Protein AF-A0AAW4J1D9-F1 (afdb_monomer_lite)

Radius of gyration: 25.52 Å; chains: 1; bounding box: 36×94×45 Å

Secondary structure (DSSP, 8-state):
------------------------PPPPPP-HHHHHHHHHHHHHH-TTEEEEEEEEEEETTEEEEEEEEEESS--S-------TTPEEEEEEEEETTTEEEEEEEEEEEE-TTT-SEEEEEEEEEETT--EEEEEEEEEE--S---HHHHHHHTT-

Foldseek 3Di:
DDDDDDDDDPPPPPPPPPPPPPPPPQPDFFPLLVVLVQQVVCVVDPPQWDDWDWDWDDDDPWIKIKIKTKGLADDDRPDDDPDGRWIKIWIFIDTDPRQTQKIKIKTWHAPLVVRFKIWIWIWMAGSRRDTPDTDIDMDGDPPDDDPVNVVSSVVD

Sequence (156 aa):
MKKILTLCISMMIVSSFSTAAELTPPKSKLDVKEAVNYLIYASQQNPNLVYLNYDKFMDGNTPKVTAYYIFKKPDFVKVNQKYPDAYDYYVMSVKNNSEATRFQYEQVQLNCSKQDSAIVHHEEYDANGELKYEHTGEYKRDRQWSKIDYEFCNTI

Structure (mmCIF, N/CA/C/O backbone):
data_AF-A0AAW4J1D9-F1
#
_entry.id   AF-A0AAW4J1D9-F1
#
loop_
_atom_site.group_PDB
_atom_site.id
_atom_site.type_symbol
_atom_site.label_atom_id
_atom_site.label_alt_id
_atom_site.label_comp_id
_atom_site.label_asym_id
_atom_site.label_entity_id
_atom_site.label_seq_id
_atom_site.pdbx_PDB_ins_code
_atom_site.Cartn_x
_atom_site.Cartn_y
_atom_site.Cartn_z
_atom_site.occupancy
_atom_site.B_iso_or_equiv
_atom_site.auth_seq_id
_atom_site.auth_comp_id
_atom_site.auth_asym_id
_atom_site.auth_atom_id
_atom_site.pdbx_PDB_model_num
ATOM 1 N N . MET A 1 1 ? -21.903 81.586 -24.888 1.00 40.97 1 MET A N 1
ATOM 2 C CA . MET A 1 1 ? -21.340 80.503 -25.729 1.00 40.97 1 MET A CA 1
ATOM 3 C C . MET A 1 1 ? -20.887 79.363 -24.830 1.00 40.97 1 MET A C 1
ATOM 5 O O . MET A 1 1 ? -20.383 79.618 -23.748 1.00 40.97 1 MET A O 1
ATOM 9 N N . LYS A 1 2 ? -21.153 78.130 -25.272 1.00 38.00 2 LYS A N 1
ATOM 10 C CA . LYS A 1 2 ? -20.881 76.845 -24.608 1.00 38.00 2 LYS A CA 1
ATOM 11 C C . LYS A 1 2 ? -19.385 76.632 -24.319 1.00 38.00 2 LYS A C 1
ATOM 13 O O . LYS A 1 2 ? -18.575 76.973 -25.176 1.00 38.00 2 LYS A O 1
ATOM 18 N N . LYS A 1 3 ? -19.065 75.937 -23.220 1.00 38.84 3 LYS A N 1
ATOM 19 C CA . LYS A 1 3 ? -18.389 74.618 -23.203 1.00 38.84 3 LYS A CA 1
ATOM 20 C C . LYS A 1 3 ? -18.320 74.106 -21.757 1.00 38.84 3 LYS A C 1
ATOM 22 O O . LYS A 1 3 ? -17.616 74.659 -20.924 1.00 38.84 3 LYS A O 1
ATOM 27 N N . ILE A 1 4 ? -19.120 73.079 -21.482 1.00 51.34 4 ILE A N 1
ATOM 28 C CA . ILE A 1 4 ? -19.139 72.333 -20.222 1.00 51.34 4 ILE A CA 1
ATOM 29 C C . ILE A 1 4 ? -17.925 71.404 -20.236 1.00 51.34 4 ILE A C 1
ATOM 31 O O . ILE A 1 4 ? -17.727 70.665 -21.200 1.00 51.34 4 ILE A O 1
ATOM 35 N N . LEU A 1 5 ? -17.104 71.500 -19.192 1.00 41.97 5 LEU A N 1
ATOM 36 C CA . LEU A 1 5 ? -15.953 70.641 -18.954 1.00 41.97 5 LEU A CA 1
ATOM 37 C C . LEU A 1 5 ? -16.467 69.270 -18.491 1.00 41.97 5 LEU A C 1
ATOM 39 O O . LEU A 1 5 ? -17.236 69.179 -17.536 1.00 41.97 5 LEU A O 1
ATOM 43 N N . THR A 1 6 ? -16.083 68.224 -19.216 1.00 47.53 6 THR A N 1
ATOM 44 C CA . THR A 1 6 ? -16.457 66.827 -18.988 1.00 47.53 6 THR A CA 1
ATOM 45 C C . THR A 1 6 ? -16.063 66.383 -17.577 1.00 47.53 6 THR A C 1
ATOM 47 O O . THR A 1 6 ? -14.880 66.299 -17.258 1.00 47.53 6 THR A O 1
ATOM 50 N N . LEU A 1 7 ? -17.060 66.114 -16.731 1.00 42.56 7 LEU A N 1
ATOM 51 C CA . LEU A 1 7 ? -16.877 65.572 -15.387 1.00 42.56 7 LEU A CA 1
ATOM 52 C C . LEU A 1 7 ? -16.552 64.074 -15.493 1.00 42.56 7 LEU A C 1
ATOM 54 O O . LEU A 1 7 ? -17.278 63.324 -16.146 1.00 42.56 7 LEU A O 1
ATOM 58 N N . CYS A 1 8 ? -15.448 63.661 -14.869 1.00 42.88 8 CYS A N 1
ATOM 59 C CA . CYS A 1 8 ? -14.970 62.285 -14.808 1.00 42.88 8 CYS A CA 1
ATOM 60 C C . CYS A 1 8 ? -16.067 61.336 -14.309 1.00 42.88 8 CYS A C 1
ATOM 62 O O . CYS A 1 8 ? -16.485 61.416 -13.154 1.00 42.88 8 CYS A O 1
ATOM 64 N N . ILE A 1 9 ? -16.498 60.413 -15.169 1.00 49.81 9 ILE A N 1
ATOM 65 C CA . ILE A 1 9 ? -17.288 59.257 -14.755 1.00 49.81 9 ILE A CA 1
ATOM 66 C C . ILE A 1 9 ? -16.360 58.400 -13.898 1.00 49.81 9 ILE A C 1
ATOM 68 O O . ILE A 1 9 ? -15.401 57.809 -14.396 1.00 49.81 9 ILE A O 1
ATOM 72 N N . SER A 1 10 ? -16.627 58.380 -12.597 1.00 42.06 10 SER A N 1
ATOM 73 C CA . SER A 1 10 ? -16.105 57.383 -11.679 1.00 42.06 10 SER A CA 1
ATOM 74 C C . SER A 1 10 ? -16.467 56.007 -12.227 1.00 42.06 10 SER A C 1
ATOM 76 O O . SER A 1 10 ? -17.622 55.583 -12.219 1.00 42.06 10 SER A O 1
ATOM 78 N N . MET A 1 11 ? -15.459 55.319 -12.752 1.00 41.56 11 MET A N 1
ATOM 79 C CA . MET A 1 11 ? -15.539 53.908 -13.078 1.00 41.56 11 MET A CA 1
ATOM 80 C C . MET A 1 11 ? -15.758 53.187 -11.746 1.00 41.56 11 MET A C 1
ATOM 82 O O . MET A 1 11 ? -14.829 53.019 -10.958 1.00 41.56 11 MET A O 1
ATOM 86 N N . MET A 1 12 ? -17.011 52.838 -11.448 1.00 44.75 12 MET A N 1
ATOM 87 C CA . MET A 1 12 ? -17.298 51.839 -10.429 1.00 44.75 12 MET A CA 1
ATOM 88 C C . MET A 1 12 ? -16.630 50.556 -10.909 1.00 44.75 12 MET A C 1
ATOM 90 O O . MET A 1 12 ? -17.158 49.854 -11.771 1.00 44.75 12 MET A O 1
ATOM 94 N N . ILE A 1 13 ? -15.448 50.265 -10.373 1.00 52.31 13 ILE A N 1
ATOM 95 C CA . ILE A 1 13 ? -14.937 48.904 -10.349 1.00 52.31 13 ILE A CA 1
ATOM 96 C C . ILE A 1 13 ? -15.886 48.180 -9.401 1.00 52.31 13 ILE A C 1
ATOM 98 O O . ILE A 1 13 ? -15.691 48.162 -8.188 1.00 52.31 13 ILE A O 1
ATOM 102 N N . VAL A 1 14 ? -16.984 47.662 -9.953 1.00 46.50 14 VAL A N 1
ATOM 103 C CA . VAL A 1 14 ? -17.738 46.608 -9.294 1.00 46.50 14 VAL A CA 1
ATOM 104 C C . VAL A 1 14 ? -16.733 45.481 -9.175 1.00 46.50 14 VAL A C 1
ATOM 106 O O . VAL A 1 14 ? -16.349 44.866 -10.167 1.00 46.50 14 VAL A O 1
ATOM 109 N N . SER A 1 15 ? -16.225 45.309 -7.960 1.00 44.38 15 SER A N 1
ATOM 110 C CA . SER A 1 15 ? -15.417 44.180 -7.555 1.00 44.38 15 SER A CA 1
ATOM 111 C C . SER A 1 15 ? -16.246 42.928 -7.807 1.00 44.38 15 SER A C 1
ATOM 113 O O . SER A 1 15 ? -17.009 42.480 -6.950 1.00 44.38 15 SER A O 1
ATOM 115 N N . SER A 1 16 ? -16.142 42.375 -9.010 1.00 45.47 16 SER A N 1
ATOM 116 C CA . SER A 1 16 ? -16.436 40.976 -9.228 1.00 45.47 16 SER A CA 1
ATOM 117 C C . SER A 1 16 ? -15.467 40.239 -8.319 1.00 45.47 16 SER A C 1
ATOM 119 O O . SER A 1 16 ? -14.272 40.158 -8.609 1.00 45.47 16 SER A O 1
ATOM 121 N N . PHE A 1 17 ? -15.977 39.793 -7.171 1.00 48.34 17 PHE A N 1
ATOM 122 C CA . PHE A 1 17 ? -15.376 38.730 -6.390 1.00 48.34 17 PHE A CA 1
ATOM 123 C C . PHE A 1 17 ? -15.314 37.526 -7.322 1.00 48.34 17 PHE A C 1
ATOM 125 O O . PHE A 1 17 ? -16.223 36.703 -7.377 1.00 48.34 17 PHE A O 1
ATOM 132 N N . SER A 1 18 ? -14.255 37.462 -8.122 1.00 44.19 18 SER A N 1
ATOM 133 C CA . SER A 1 18 ? -13.771 36.201 -8.629 1.00 44.19 18 SER A CA 1
ATOM 134 C C . SER A 1 18 ? -13.485 35.405 -7.370 1.00 44.19 18 SER A C 1
ATOM 136 O O . SER A 1 18 ? -12.553 35.729 -6.633 1.00 44.19 18 SER A O 1
ATOM 138 N N . THR A 1 19 ? -14.329 34.422 -7.072 1.00 45.94 19 THR A N 1
ATOM 139 C CA . THR A 1 19 ? -13.916 33.296 -6.248 1.00 45.94 19 THR A CA 1
ATOM 140 C C . THR A 1 19 ? -12.639 32.804 -6.906 1.00 45.94 19 THR A C 1
ATOM 142 O O . THR A 1 19 ? -12.692 32.182 -7.970 1.00 45.94 19 THR A O 1
ATOM 145 N N . ALA A 1 20 ? -11.486 33.200 -6.362 1.00 47.75 20 ALA A N 1
ATOM 146 C CA . ALA A 1 20 ? -10.246 32.527 -6.660 1.00 47.75 20 ALA A CA 1
ATOM 147 C C . ALA A 1 20 ? -10.585 31.063 -6.419 1.00 47.75 20 ALA A C 1
ATOM 149 O O . ALA A 1 20 ? -10.997 30.716 -5.312 1.00 47.75 20 ALA A O 1
ATOM 150 N N . ALA A 1 21 ? -10.561 30.253 -7.479 1.00 50.41 21 ALA A N 1
ATOM 151 C CA . ALA A 1 21 ? -10.587 28.819 -7.301 1.00 50.41 21 ALA A CA 1
ATOM 152 C C . ALA A 1 21 ? -9.501 28.562 -6.262 1.00 50.41 21 ALA A C 1
ATOM 154 O O . ALA A 1 21 ? -8.352 28.944 -6.502 1.00 50.41 21 ALA A O 1
ATOM 155 N N . GLU A 1 22 ? -9.883 28.081 -5.076 1.00 44.59 22 GLU A N 1
ATOM 156 C CA . GLU A 1 22 ? -8.913 27.639 -4.092 1.00 44.59 22 GLU A CA 1
ATOM 157 C C . GLU A 1 22 ? -8.049 26.643 -4.849 1.00 44.59 22 GLU A C 1
ATOM 159 O O . GLU A 1 22 ? -8.502 25.562 -5.225 1.00 44.59 22 GLU A O 1
ATOM 164 N N . LEU A 1 23 ? -6.840 27.076 -5.206 1.00 44.75 23 LEU A N 1
ATOM 165 C CA . LEU A 1 23 ? -5.835 26.210 -5.776 1.00 44.75 23 LEU A CA 1
ATOM 166 C C . LEU A 1 23 ? -5.509 25.274 -4.629 1.00 44.75 23 LEU A C 1
ATOM 168 O O . LEU A 1 23 ? -4.666 25.588 -3.789 1.00 44.75 23 LEU A O 1
ATOM 172 N N . THR A 1 24 ? -6.251 24.167 -4.550 1.00 51.28 24 THR A N 1
ATOM 173 C CA . THR A 1 24 ? -5.913 23.053 -3.679 1.00 51.28 24 THR A CA 1
ATOM 174 C C . THR A 1 24 ? -4.427 22.817 -3.889 1.00 51.28 24 THR A C 1
ATOM 176 O O . THR A 1 24 ? -4.020 22.656 -5.049 1.00 51.28 24 THR A O 1
ATOM 179 N N . PRO A 1 25 ? -3.610 22.887 -2.821 1.00 52.22 25 PRO A N 1
ATOM 180 C CA . PRO A 1 25 ? -2.179 22.723 -2.959 1.00 52.22 25 PRO A CA 1
ATOM 181 C C . PRO A 1 25 ? -1.915 21.445 -3.756 1.00 52.22 25 PRO A C 1
ATOM 183 O O . PRO A 1 25 ? -2.638 20.459 -3.562 1.00 52.22 25 PRO A O 1
ATOM 186 N N . PRO A 1 26 ? -0.944 21.453 -4.687 1.00 57.69 26 PRO A N 1
ATOM 187 C CA . PRO A 1 26 ? -0.631 20.258 -5.448 1.00 57.69 26 PRO A CA 1
ATOM 188 C C . PRO A 1 26 ? -0.369 19.130 -4.454 1.00 57.69 26 PRO A C 1
ATOM 190 O O . PRO A 1 26 ? 0.467 19.271 -3.557 1.00 57.69 26 PRO A O 1
ATOM 193 N N . LYS A 1 27 ? -1.138 18.041 -4.570 1.00 64.62 27 LYS A N 1
ATOM 194 C CA . LYS A 1 27 ? -0.959 16.873 -3.708 1.00 64.62 27 LYS A CA 1
ATOM 195 C C . LYS A 1 27 ? 0.492 16.419 -3.821 1.00 64.62 27 LYS A C 1
ATOM 197 O O . LYS A 1 27 ? 1.043 16.370 -4.923 1.00 64.62 27 LYS A O 1
ATOM 202 N N . SER A 1 28 ? 1.119 16.138 -2.681 1.00 64.62 28 SER A N 1
ATOM 203 C CA . SER A 1 28 ? 2.517 15.722 -2.638 1.00 64.62 28 SER A CA 1
ATOM 204 C C . SER A 1 28 ? 2.710 14.465 -3.478 1.00 64.62 28 SER A C 1
ATOM 206 O O . SER A 1 28 ? 2.006 13.472 -3.301 1.00 64.62 28 SER A O 1
ATOM 208 N N . LYS A 1 29 ? 3.671 14.525 -4.398 1.00 79.12 29 LYS A N 1
ATOM 209 C CA . LYS A 1 29 ? 4.097 13.385 -5.204 1.00 79.12 29 LYS A CA 1
ATOM 210 C C . LYS A 1 29 ? 4.743 12.345 -4.286 1.00 79.12 29 LYS A C 1
ATOM 212 O O . LYS A 1 29 ? 5.617 12.702 -3.496 1.00 79.12 29 LYS A O 1
ATOM 217 N N . LEU A 1 30 ? 4.309 11.091 -4.379 1.00 83.62 30 LEU A N 1
ATOM 218 C CA . LEU A 1 30 ? 4.893 9.998 -3.603 1.00 83.62 30 LEU A CA 1
ATOM 219 C C . LEU A 1 30 ? 6.248 9.614 -4.211 1.00 83.62 30 LEU A C 1
ATOM 221 O O . LEU A 1 30 ? 6.335 9.388 -5.414 1.00 83.62 30 LEU A O 1
ATOM 225 N N . ASP A 1 31 ? 7.304 9.486 -3.410 1.00 84.94 31 ASP A N 1
ATOM 226 C CA . ASP A 1 31 ? 8.522 8.827 -3.894 1.00 84.94 31 ASP A CA 1
ATOM 227 C C . ASP A 1 31 ? 8.296 7.308 -3.886 1.00 84.94 31 ASP A C 1
ATOM 229 O O . ASP A 1 31 ? 8.486 6.619 -2.883 1.00 84.94 31 ASP A O 1
ATOM 233 N N . VAL A 1 32 ? 7.835 6.785 -5.023 1.00 81.94 32 VAL A N 1
ATOM 234 C CA . VAL A 1 32 ? 7.511 5.361 -5.192 1.00 81.94 32 VAL A CA 1
ATOM 235 C C . VAL A 1 32 ? 8.740 4.483 -4.967 1.00 81.94 32 VAL A C 1
ATOM 237 O O . VAL A 1 32 ? 8.622 3.386 -4.424 1.00 81.94 32 VAL A O 1
ATOM 240 N N . LYS A 1 33 ? 9.933 4.953 -5.342 1.00 81.31 33 LYS A N 1
ATOM 241 C CA . LYS A 1 33 ? 11.168 4.190 -5.157 1.00 81.31 33 LYS A CA 1
ATOM 242 C C . LYS A 1 33 ? 11.537 4.109 -3.679 1.00 81.31 33 LYS A C 1
ATOM 244 O O . LYS A 1 33 ? 11.909 3.034 -3.206 1.00 81.31 33 LYS A O 1
ATOM 249 N N . GLU A 1 34 ? 11.431 5.220 -2.956 1.00 83.25 34 GLU A N 1
ATOM 250 C CA . GLU A 1 34 ? 11.620 5.249 -1.504 1.00 83.25 34 GLU A CA 1
ATOM 251 C C . GLU A 1 34 ? 10.609 4.330 -0.805 1.00 83.25 34 GLU A C 1
ATOM 253 O O . GLU A 1 34 ? 11.014 3.479 -0.012 1.00 83.25 34 GLU A O 1
ATOM 258 N N . ALA A 1 35 ? 9.325 4.415 -1.169 1.00 81.50 35 ALA A N 1
ATOM 259 C CA . ALA A 1 35 ? 8.265 3.580 -0.603 1.00 81.50 35 ALA A CA 1
ATOM 260 C C . ALA A 1 35 ? 8.512 2.078 -0.831 1.00 81.50 35 ALA A C 1
ATOM 262 O O . ALA A 1 35 ? 8.384 1.273 0.092 1.00 81.50 35 ALA A O 1
ATOM 263 N N . VAL A 1 36 ? 8.926 1.687 -2.040 1.00 80.88 36 VAL A N 1
ATOM 264 C CA . VAL A 1 36 ? 9.248 0.289 -2.375 1.00 80.88 36 VAL A CA 1
ATOM 265 C C . VAL A 1 36 ? 10.442 -0.213 -1.573 1.00 80.88 36 VAL A C 1
ATOM 267 O O . VAL A 1 36 ? 10.373 -1.289 -0.980 1.00 80.88 36 VAL A O 1
ATOM 270 N N . ASN A 1 37 ? 11.527 0.563 -1.513 1.00 81.06 37 ASN A N 1
ATOM 271 C CA . ASN A 1 37 ? 12.711 0.189 -0.739 1.00 81.06 37 ASN A CA 1
ATOM 272 C C . ASN A 1 37 ? 12.382 0.038 0.748 1.00 81.06 37 ASN A C 1
ATOM 274 O O . ASN A 1 37 ? 12.831 -0.920 1.381 1.00 81.06 37 ASN A O 1
ATOM 278 N N . TYR A 1 38 ? 11.579 0.958 1.285 1.00 79.88 38 TYR A N 1
ATOM 279 C CA . TYR A 1 38 ? 11.111 0.891 2.659 1.00 79.88 38 TYR A CA 1
ATOM 280 C C . TYR A 1 38 ? 10.327 -0.394 2.918 1.00 79.88 38 TYR A C 1
ATOM 282 O O . TYR A 1 38 ? 10.672 -1.126 3.837 1.00 79.88 38 TYR A O 1
ATOM 290 N N . LEU A 1 39 ? 9.330 -0.715 2.091 1.00 83.06 39 LEU A N 1
ATOM 291 C CA . LEU A 1 39 ? 8.501 -1.908 2.280 1.00 83.06 39 LEU A CA 1
ATOM 292 C C . LEU A 1 39 ? 9.310 -3.207 2.161 1.00 83.06 39 LEU A C 1
ATOM 294 O O . LEU A 1 39 ? 9.122 -4.120 2.965 1.00 83.06 39 LEU A O 1
ATOM 298 N N . ILE A 1 40 ? 10.261 -3.281 1.223 1.00 79.75 40 ILE A N 1
ATOM 299 C CA . ILE A 1 40 ? 11.188 -4.419 1.115 1.00 79.75 40 ILE A CA 1
ATOM 300 C C . ILE A 1 40 ? 11.991 -4.577 2.411 1.00 79.75 40 ILE A C 1
ATOM 302 O O . ILE A 1 40 ? 12.099 -5.688 2.933 1.00 79.75 40 ILE A O 1
ATOM 306 N N . TYR A 1 41 ? 12.522 -3.485 2.959 1.00 81.69 41 TYR A N 1
ATOM 307 C CA . TYR A 1 41 ? 13.288 -3.514 4.204 1.00 81.69 41 TYR A CA 1
ATOM 308 C C . TYR A 1 41 ? 12.414 -3.848 5.425 1.00 81.69 41 TYR A C 1
ATOM 310 O O . TYR A 1 41 ? 12.741 -4.750 6.198 1.00 81.69 41 TYR A O 1
ATOM 318 N N . ALA A 1 42 ? 11.264 -3.185 5.565 1.00 77.31 42 ALA A N 1
ATOM 319 C CA . ALA A 1 42 ? 10.298 -3.406 6.636 1.00 77.31 42 ALA A CA 1
ATOM 320 C C . ALA A 1 42 ? 9.811 -4.860 6.659 1.00 77.31 42 ALA A C 1
ATOM 322 O O . ALA A 1 42 ? 9.665 -5.440 7.732 1.00 77.31 42 ALA A O 1
ATOM 323 N N . SER A 1 43 ? 9.672 -5.497 5.493 1.00 79.56 43 SER A N 1
ATOM 324 C CA . SER A 1 43 ? 9.274 -6.905 5.401 1.00 79.56 43 SER A CA 1
ATOM 325 C C . SER A 1 43 ? 10.226 -7.888 6.092 1.00 79.56 43 SER A C 1
ATOM 327 O O . SER A 1 43 ? 9.830 -9.003 6.420 1.00 79.56 43 SER A O 1
ATOM 329 N N . GLN A 1 44 ? 11.477 -7.483 6.321 1.00 80.19 44 GLN A N 1
ATOM 330 C CA . GLN A 1 44 ? 12.501 -8.319 6.944 1.00 80.19 44 GLN A CA 1
ATOM 331 C C . GLN A 1 44 ? 12.625 -8.090 8.453 1.00 80.19 44 GLN A C 1
ATOM 333 O O . GLN A 1 44 ? 13.126 -8.968 9.153 1.00 80.19 44 GLN A O 1
ATOM 338 N N . GLN A 1 45 ? 12.240 -6.910 8.951 1.00 80.44 45 GLN A N 1
ATOM 339 C CA . GLN A 1 45 ? 12.606 -6.468 10.305 1.00 80.44 45 GLN A CA 1
ATOM 340 C C . GLN A 1 45 ? 11.455 -5.857 11.111 1.00 80.44 45 GLN A C 1
ATOM 342 O O . GLN A 1 45 ? 11.616 -5.651 12.313 1.00 80.44 45 GLN A O 1
ATOM 347 N N . ASN A 1 46 ? 10.305 -5.556 10.499 1.00 79.50 46 ASN A N 1
ATOM 348 C CA . ASN A 1 46 ? 9.234 -4.845 11.186 1.00 79.50 46 ASN A CA 1
ATOM 349 C C . ASN A 1 46 ? 8.295 -5.808 11.941 1.00 79.50 46 ASN A C 1
ATOM 351 O O . ASN A 1 46 ? 7.598 -6.598 11.300 1.00 79.50 46 ASN A O 1
ATOM 355 N N . PRO A 1 47 ? 8.195 -5.718 13.282 1.00 76.94 47 PRO A N 1
ATOM 356 C CA . PRO A 1 47 ? 7.298 -6.565 14.072 1.00 76.94 47 PRO A CA 1
ATOM 357 C C . PRO A 1 47 ? 5.804 -6.289 13.826 1.00 76.94 47 PRO A C 1
ATOM 359 O O . PRO A 1 47 ? 4.962 -7.082 14.245 1.00 76.94 47 PRO A O 1
ATOM 362 N N . ASN A 1 48 ? 5.459 -5.180 13.163 1.00 78.12 48 ASN A N 1
ATOM 363 C CA . ASN A 1 48 ? 4.085 -4.842 12.801 1.00 78.12 48 ASN A CA 1
ATOM 364 C C . ASN A 1 48 ? 3.644 -5.465 11.470 1.00 78.12 48 ASN A C 1
ATOM 366 O O . ASN A 1 48 ? 2.449 -5.404 11.177 1.00 78.12 48 ASN A O 1
ATOM 370 N N . LEU A 1 49 ? 4.557 -6.048 10.678 1.00 80.62 49 LEU A N 1
ATOM 371 C CA . LEU A 1 49 ? 4.204 -6.772 9.455 1.00 80.62 49 LEU A CA 1
ATOM 372 C C . LEU A 1 49 ? 3.443 -8.041 9.821 1.00 80.62 49 LEU A C 1
ATOM 374 O O . LEU A 1 49 ? 3.951 -8.902 10.539 1.00 80.62 49 LEU A O 1
ATOM 378 N N . VAL A 1 50 ? 2.224 -8.166 9.314 1.00 77.62 50 VAL A N 1
ATOM 379 C CA . VAL A 1 50 ? 1.316 -9.253 9.713 1.00 77.62 50 VAL A CA 1
ATOM 380 C C . VAL A 1 50 ? 0.882 -10.115 8.556 1.00 77.62 50 VAL A C 1
ATOM 382 O O . VAL A 1 50 ? 0.464 -11.250 8.756 1.00 77.62 50 VAL A O 1
ATOM 385 N N . TYR A 1 51 ? 1.057 -9.608 7.344 1.00 80.44 51 TYR A N 1
ATOM 386 C CA . TYR A 1 51 ? 0.888 -10.388 6.141 1.00 80.44 51 TYR A CA 1
ATOM 387 C C . TYR A 1 51 ? 1.856 -9.909 5.069 1.00 80.44 51 TYR A C 1
ATOM 389 O O . TYR A 1 51 ? 2.035 -8.707 4.860 1.00 80.44 51 TYR A O 1
ATOM 397 N N . LEU A 1 52 ? 2.460 -10.883 4.393 1.00 83.88 52 LEU A N 1
ATOM 398 C CA . LEU A 1 52 ? 3.357 -10.690 3.270 1.00 83.88 52 LEU A CA 1
ATOM 399 C C . LEU A 1 52 ? 3.085 -11.771 2.228 1.00 83.88 52 LEU A C 1
ATOM 401 O O . LEU A 1 52 ? 3.185 -12.959 2.537 1.00 83.88 52 LEU A O 1
ATOM 405 N N . ASN A 1 53 ? 2.794 -11.365 0.996 1.00 85.81 53 ASN A N 1
ATOM 406 C CA . ASN A 1 53 ? 2.674 -12.284 -0.133 1.00 85.81 53 ASN A CA 1
ATOM 407 C C . ASN A 1 53 ? 3.311 -11.710 -1.402 1.00 85.81 53 ASN A C 1
ATOM 409 O O . ASN A 1 53 ? 3.309 -10.497 -1.610 1.00 85.81 53 ASN A O 1
ATOM 413 N N . TYR A 1 54 ? 3.819 -12.597 -2.259 1.00 86.19 54 TYR A N 1
ATOM 414 C CA . TYR A 1 54 ? 4.407 -12.254 -3.552 1.00 86.19 54 TYR A CA 1
ATOM 415 C C . TYR A 1 54 ? 3.796 -13.112 -4.658 1.00 86.19 54 TYR A C 1
ATOM 417 O O . TYR A 1 54 ? 4.117 -14.296 -4.776 1.00 86.19 54 TYR A O 1
ATOM 425 N N . ASP A 1 55 ? 3.009 -12.488 -5.528 1.00 88.81 55 ASP A N 1
ATOM 426 C CA . ASP A 1 55 ? 2.453 -13.133 -6.712 1.00 88.81 55 ASP A CA 1
ATOM 427 C C . ASP A 1 55 ? 3.345 -12.850 -7.918 1.00 88.81 55 ASP A C 1
ATOM 429 O O . ASP A 1 55 ? 3.494 -11.712 -8.366 1.00 88.81 55 ASP A O 1
ATOM 433 N N . LYS A 1 56 ? 3.974 -13.902 -8.445 1.00 88.75 56 LYS A N 1
ATOM 434 C CA . LYS A 1 56 ? 4.876 -13.820 -9.601 1.00 88.75 56 LYS A CA 1
ATOM 435 C C . LYS A 1 56 ? 4.132 -14.222 -10.866 1.00 88.75 56 LYS A C 1
ATOM 437 O O . LYS A 1 56 ? 3.495 -15.272 -10.898 1.00 88.75 56 LYS A O 1
ATOM 442 N N . PHE A 1 57 ? 4.257 -13.426 -11.920 1.00 86.00 57 PHE A N 1
ATOM 443 C CA . PHE A 1 57 ? 3.623 -13.694 -13.209 1.00 86.00 57 PHE A CA 1
ATOM 444 C C . PHE A 1 57 ? 4.450 -13.132 -14.369 1.00 86.00 57 PHE A C 1
ATOM 446 O O . PHE A 1 57 ? 5.424 -12.407 -14.170 1.00 86.00 57 PHE A O 1
ATOM 453 N N . MET A 1 58 ? 4.069 -13.486 -15.594 1.00 86.12 58 MET A N 1
ATOM 454 C CA . MET A 1 58 ? 4.700 -12.993 -16.818 1.00 86.12 58 MET A CA 1
ATOM 455 C C . MET A 1 58 ? 3.745 -12.042 -17.541 1.00 86.12 58 MET A C 1
ATOM 457 O O . MET A 1 58 ? 2.581 -12.378 -17.745 1.00 86.12 58 MET A O 1
ATOM 461 N N . ASP A 1 59 ? 4.242 -10.879 -17.956 1.00 79.56 59 ASP A N 1
ATOM 462 C CA . ASP A 1 59 ? 3.569 -9.997 -18.914 1.00 79.56 59 ASP A CA 1
ATOM 463 C C . ASP A 1 59 ? 4.347 -10.026 -20.233 1.00 79.56 59 ASP A C 1
ATOM 465 O O . ASP A 1 59 ? 5.435 -9.447 -20.364 1.00 79.56 59 ASP A O 1
ATOM 469 N N . GLY A 1 60 ? 3.844 -10.824 -21.176 1.00 85.81 60 GLY A N 1
ATOM 470 C CA . GLY A 1 60 ? 4.627 -11.285 -22.317 1.00 85.81 60 GLY A CA 1
ATOM 471 C C . GLY A 1 60 ? 5.887 -12.018 -21.842 1.00 85.81 60 GLY A C 1
ATOM 472 O O . GLY A 1 60 ? 5.806 -12.985 -21.091 1.00 85.81 60 GLY A O 1
ATOM 473 N N . ASN A 1 61 ? 7.060 -11.522 -22.243 1.00 85.12 61 ASN A N 1
ATOM 474 C CA . ASN A 1 61 ? 8.362 -12.069 -21.833 1.00 85.12 61 ASN A CA 1
ATOM 475 C C . ASN A 1 61 ? 8.976 -11.349 -20.621 1.00 85.12 61 ASN A C 1
ATOM 477 O O . ASN A 1 61 ? 10.124 -11.610 -20.265 1.00 85.12 61 ASN A O 1
ATOM 481 N N . THR A 1 62 ? 8.246 -10.421 -20.001 1.00 79.69 62 THR A N 1
ATOM 482 C CA . THR A 1 62 ? 8.747 -9.646 -18.864 1.00 79.69 62 THR A CA 1
ATOM 483 C C . THR A 1 62 ? 8.264 -10.272 -17.556 1.00 79.69 62 THR A C 1
ATOM 485 O O . THR A 1 62 ? 7.049 -10.342 -17.350 1.00 79.69 62 THR A O 1
ATOM 488 N N . PRO A 1 63 ? 9.161 -10.682 -16.643 1.00 82.12 63 PRO A N 1
ATOM 489 C CA . PRO A 1 63 ? 8.757 -11.121 -15.316 1.00 82.12 63 PRO A CA 1
ATOM 490 C C . PRO A 1 63 ? 8.231 -9.938 -14.500 1.00 82.12 63 PRO A C 1
ATOM 492 O O . PRO A 1 63 ? 8.838 -8.862 -14.454 1.00 82.12 63 PRO A O 1
ATOM 495 N N . LYS A 1 64 ? 7.100 -10.154 -13.836 1.00 84.75 64 LYS A N 1
ATOM 496 C CA . LYS A 1 64 ? 6.462 -9.199 -12.936 1.00 84.75 64 LYS A CA 1
ATOM 497 C C . LYS A 1 64 ? 6.164 -9.842 -11.592 1.00 84.75 64 LYS A C 1
ATOM 499 O O . LYS A 1 64 ? 5.980 -11.057 -11.481 1.00 84.75 64 LYS A O 1
ATOM 504 N N . VAL A 1 65 ? 6.127 -9.001 -10.569 1.00 86.25 65 VAL A N 1
ATOM 505 C CA . VAL A 1 65 ? 5.761 -9.394 -9.212 1.00 86.25 65 VAL A CA 1
ATOM 506 C C . VAL A 1 65 ? 4.750 -8.395 -8.680 1.00 86.25 65 VAL A C 1
ATOM 508 O O . VAL A 1 65 ? 5.000 -7.193 -8.738 1.00 86.25 65 VAL A O 1
ATOM 511 N N . THR A 1 66 ? 3.644 -8.882 -8.132 1.00 86.88 66 THR A N 1
ATOM 512 C CA . THR A 1 66 ? 2.801 -8.088 -7.240 1.00 86.88 66 THR A CA 1
ATOM 513 C C . THR A 1 66 ? 3.120 -8.489 -5.812 1.00 86.88 66 THR A C 1
ATOM 515 O O . THR A 1 66 ? 3.051 -9.667 -5.464 1.00 86.88 66 THR A O 1
ATOM 518 N N . ALA A 1 67 ? 3.519 -7.523 -4.996 1.00 86.69 67 ALA A N 1
ATOM 519 C CA . ALA A 1 67 ? 3.826 -7.742 -3.595 1.00 86.69 67 ALA A CA 1
ATOM 520 C C . ALA A 1 67 ? 2.778 -7.053 -2.718 1.00 86.69 67 ALA A C 1
ATOM 522 O O . ALA A 1 67 ? 2.387 -5.913 -2.978 1.00 86.69 67 ALA A O 1
ATOM 523 N N . TYR A 1 68 ? 2.338 -7.777 -1.696 1.00 85.44 68 TYR A N 1
ATOM 524 C CA . TYR A 1 68 ? 1.262 -7.402 -0.791 1.00 85.44 68 TYR A CA 1
ATOM 525 C C . TYR A 1 68 ? 1.816 -7.330 0.625 1.00 85.44 68 TYR A C 1
ATOM 527 O O . TYR A 1 68 ? 2.384 -8.316 1.100 1.00 85.44 68 TYR A O 1
ATOM 535 N N . TYR A 1 69 ? 1.626 -6.199 1.298 1.00 85.00 69 TYR A N 1
ATOM 536 C CA . TYR A 1 69 ? 2.113 -5.968 2.655 1.00 85.00 69 TYR A CA 1
ATOM 537 C C . TYR A 1 69 ? 0.991 -5.431 3.528 1.00 85.00 69 TYR A C 1
ATOM 539 O O . TYR A 1 69 ? 0.244 -4.554 3.101 1.00 85.00 69 TYR A O 1
ATOM 547 N N . ILE A 1 70 ? 0.897 -5.931 4.758 1.00 83.12 70 ILE A N 1
ATOM 548 C CA . ILE A 1 70 ? -0.090 -5.462 5.735 1.00 83.12 70 ILE A CA 1
ATOM 549 C C . ILE A 1 70 ? 0.614 -5.200 7.048 1.00 83.12 70 ILE A C 1
ATOM 551 O O . ILE A 1 70 ? 1.269 -6.100 7.582 1.00 83.12 70 ILE A O 1
ATOM 555 N N . PHE A 1 71 ? 0.453 -3.988 7.569 1.00 79.00 71 PHE A N 1
ATOM 556 C CA . PHE A 1 71 ? 1.040 -3.566 8.833 1.00 79.00 71 PHE A CA 1
ATOM 557 C C . PHE A 1 71 ? -0.049 -3.179 9.831 1.00 79.00 71 PHE A C 1
ATOM 559 O O . PHE A 1 71 ? -0.981 -2.447 9.509 1.00 79.00 71 PHE A O 1
ATOM 566 N N . LYS A 1 72 ? 0.085 -3.666 11.069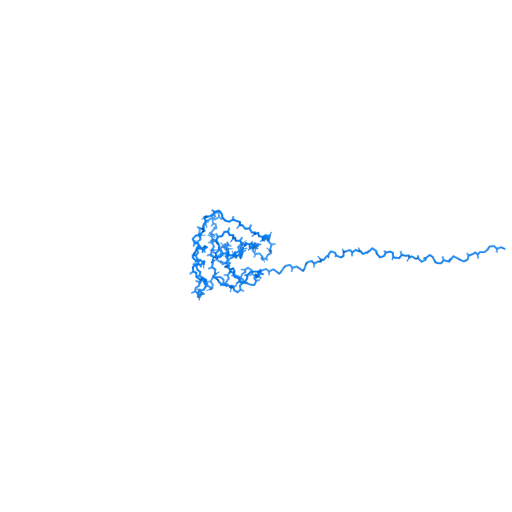 1.00 72.31 72 LYS A N 1
ATOM 567 C CA . LYS A 1 72 ? -0.853 -3.398 12.177 1.00 72.31 72 LYS A CA 1
ATOM 568 C C . LYS A 1 72 ? -0.827 -1.967 12.705 1.00 72.31 72 LYS A C 1
ATOM 570 O O . LYS A 1 72 ? -1.718 -1.572 13.447 1.00 72.31 72 LYS A O 1
ATOM 575 N N . LYS A 1 73 ? 0.251 -1.244 12.443 1.00 67.62 73 LYS A N 1
ATOM 576 C CA . LYS A 1 73 ? 0.481 0.098 12.963 1.00 67.62 73 LYS A CA 1
ATOM 577 C C . LYS A 1 73 ? 1.006 0.969 11.841 1.00 67.62 73 LYS A C 1
ATOM 579 O O . LYS A 1 73 ? 1.632 0.412 10.936 1.00 67.62 73 LYS A O 1
ATOM 584 N N . PRO A 1 74 ? 0.790 2.291 11.946 1.00 56.25 74 PRO A N 1
ATOM 585 C CA . PRO A 1 74 ? 1.286 3.247 10.979 1.00 56.25 74 PRO A CA 1
ATOM 586 C C . PRO A 1 74 ? 2.765 2.995 10.711 1.00 56.25 74 PRO A C 1
ATOM 588 O O . PRO A 1 74 ? 3.595 3.116 11.616 1.00 56.25 74 PRO A O 1
ATOM 591 N N . ASP A 1 75 ? 3.062 2.628 9.471 1.00 59.41 75 ASP A N 1
ATOM 592 C CA . ASP A 1 75 ? 4.424 2.429 8.999 1.00 59.41 75 ASP A CA 1
ATOM 593 C C . ASP A 1 75 ? 4.790 3.524 7.996 1.00 59.41 75 ASP A C 1
ATOM 595 O O . ASP A 1 75 ? 3.950 4.083 7.297 1.00 59.41 75 ASP A O 1
ATOM 599 N N . PHE A 1 76 ? 6.070 3.873 8.001 1.00 55.09 76 PHE A N 1
ATOM 600 C CA . PHE A 1 76 ? 6.649 5.195 7.742 1.00 55.09 76 PHE A CA 1
ATOM 601 C C . PHE A 1 76 ? 6.468 5.784 6.333 1.00 55.09 76 PHE A C 1
ATOM 603 O O . PHE A 1 76 ? 7.000 6.865 6.060 1.00 55.09 76 PHE A O 1
ATOM 610 N N . VAL A 1 77 ? 5.775 5.106 5.414 1.00 61.44 77 VAL A N 1
ATOM 611 C CA . VAL A 1 77 ? 5.532 5.687 4.093 1.00 61.44 77 VAL A CA 1
ATOM 612 C C . VAL A 1 77 ? 4.707 6.951 4.328 1.00 61.44 77 VAL A C 1
ATOM 614 O O . VAL A 1 77 ? 3.637 6.886 4.924 1.00 61.44 77 VAL A O 1
ATOM 617 N N . LYS A 1 78 ? 5.237 8.116 3.927 1.00 58.31 78 LYS A N 1
ATOM 618 C CA . LYS A 1 78 ? 4.604 9.441 4.085 1.00 58.31 78 LYS A CA 1
ATOM 619 C C . LYS A 1 78 ? 3.385 9.588 3.171 1.00 58.31 78 LYS A C 1
ATOM 621 O O . LYS A 1 78 ? 3.312 10.497 2.347 1.00 58.31 78 LYS A O 1
ATOM 626 N N . VAL A 1 79 ? 2.462 8.654 3.280 1.00 60.94 79 VAL A N 1
ATOM 627 C CA . VAL A 1 79 ? 1.137 8.726 2.703 1.00 60.94 79 VAL A CA 1
ATOM 628 C C . VAL A 1 79 ? 0.243 9.418 3.729 1.00 60.94 79 VAL A C 1
ATOM 630 O O . VAL A 1 79 ? 0.518 9.372 4.932 1.00 60.94 79 VAL A O 1
ATOM 633 N N . ASN A 1 80 ? -0.771 10.151 3.277 1.00 62.19 80 ASN A N 1
ATOM 634 C CA . ASN A 1 80 ? -1.597 10.946 4.181 1.00 62.19 80 ASN A CA 1
ATOM 635 C C . ASN A 1 80 ? -2.409 10.028 5.102 1.00 62.19 80 ASN A C 1
ATOM 637 O O . ASN A 1 80 ? -3.455 9.513 4.719 1.00 62.19 80 ASN A O 1
ATOM 641 N N . GLN A 1 81 ? -1.946 9.859 6.340 1.00 65.12 81 GLN A N 1
ATOM 642 C CA . GLN A 1 81 ? -2.679 9.098 7.342 1.00 65.12 81 GLN A CA 1
ATOM 643 C C . GLN A 1 81 ? -3.916 9.877 7.792 1.00 65.12 81 GLN A C 1
ATOM 645 O O . GLN A 1 81 ? -3.816 10.912 8.452 1.00 65.12 81 GLN A O 1
ATOM 650 N N . LYS A 1 82 ? -5.094 9.362 7.439 1.00 68.31 82 LYS A N 1
ATOM 651 C CA . LYS A 1 82 ? -6.397 9.884 7.861 1.00 68.31 82 LYS A CA 1
ATOM 652 C C . LYS A 1 82 ? -6.905 9.224 9.143 1.00 68.31 82 LYS A C 1
ATOM 654 O O . LYS A 1 82 ? -7.613 9.885 9.900 1.00 68.31 82 LYS A O 1
ATOM 659 N N . TYR A 1 83 ? -6.546 7.962 9.406 1.00 71.38 83 TYR A N 1
ATOM 660 C CA . TYR A 1 83 ? -7.093 7.181 10.526 1.00 71.38 83 TYR A CA 1
ATOM 661 C C . TYR A 1 83 ? -5.991 6.564 11.411 1.00 71.38 83 TYR A C 1
ATOM 663 O O . TYR A 1 83 ? -5.221 5.744 10.916 1.00 71.38 83 TYR A O 1
ATOM 671 N N . PRO A 1 84 ? -5.907 6.917 12.711 1.00 65.81 84 PRO A N 1
ATOM 672 C CA . PRO A 1 84 ? -4.839 6.447 13.604 1.00 65.81 84 PRO A CA 1
ATOM 673 C C . PRO A 1 84 ? -4.999 4.991 14.079 1.00 65.81 84 PRO A C 1
ATOM 675 O O . PRO A 1 84 ? -3.999 4.350 14.384 1.00 65.81 84 PRO A O 1
ATOM 678 N N . ASP A 1 85 ? -6.229 4.466 14.105 1.00 71.00 85 ASP A N 1
ATOM 679 C CA . ASP A 1 85 ? -6.552 3.094 14.544 1.00 71.00 85 ASP A CA 1
ATOM 680 C C . ASP A 1 85 ? -6.819 2.145 13.356 1.00 71.00 85 ASP A C 1
ATOM 682 O O . ASP A 1 85 ? -7.587 1.186 13.458 1.00 71.00 85 ASP A O 1
ATOM 686 N N . ALA A 1 86 ? -6.246 2.453 12.191 1.00 75.31 86 ALA A N 1
ATOM 687 C CA . ALA A 1 86 ? -6.351 1.642 10.982 1.00 75.31 86 ALA A CA 1
ATOM 688 C C . ALA A 1 86 ? -5.128 0.734 10.807 1.00 75.31 86 ALA A C 1
ATOM 690 O O . ALA A 1 86 ? -4.032 1.065 11.263 1.00 75.31 86 ALA A O 1
ATOM 691 N N . TYR A 1 87 ? -5.303 -0.384 10.100 1.00 76.62 87 TYR A N 1
ATOM 692 C CA . TYR A 1 87 ? -4.159 -1.059 9.489 1.00 76.62 87 TYR A CA 1
ATOM 693 C C . TYR A 1 87 ? -3.872 -0.466 8.117 1.00 76.62 87 TYR A C 1
ATOM 695 O O . TYR A 1 87 ? -4.786 -0.050 7.398 1.00 76.62 87 TYR A O 1
ATOM 703 N N . ASP A 1 88 ? -2.594 -0.480 7.757 1.00 82.12 88 ASP A N 1
ATOM 704 C CA . ASP A 1 88 ? -2.139 -0.073 6.440 1.00 82.12 88 ASP A CA 1
ATOM 705 C C . ASP A 1 88 ? -1.968 -1.316 5.553 1.00 82.12 88 ASP A C 1
ATOM 707 O O . ASP A 1 88 ? -1.277 -2.276 5.915 1.00 82.12 88 ASP A O 1
ATOM 711 N N . TYR A 1 89 ? -2.591 -1.287 4.380 1.00 83.00 89 TYR A N 1
ATOM 712 C CA . TYR A 1 89 ? -2.488 -2.293 3.331 1.00 83.00 89 TYR A CA 1
ATOM 713 C C . TYR A 1 89 ? -1.798 -1.682 2.112 1.00 83.00 89 TYR A C 1
ATOM 715 O O . TYR A 1 89 ? -2.240 -0.675 1.562 1.00 83.00 89 TYR A O 1
ATOM 723 N N . TYR A 1 90 ? -0.697 -2.292 1.685 1.00 86.06 90 TYR A N 1
ATOM 724 C CA . TYR A 1 90 ? 0.102 -1.827 0.558 1.00 86.06 90 TYR A CA 1
ATOM 725 C C . TYR A 1 90 ? 0.151 -2.893 -0.530 1.00 86.06 90 TYR A C 1
ATOM 727 O O . TYR A 1 90 ? 0.479 -4.055 -0.267 1.00 86.06 90 TYR A O 1
ATOM 735 N N . VAL A 1 91 ? -0.088 -2.474 -1.771 1.00 85.81 91 VAL A N 1
ATOM 736 C CA . VAL A 1 91 ? 0.110 -3.307 -2.961 1.00 85.81 91 VAL A CA 1
ATOM 737 C C . VAL A 1 91 ? 1.074 -2.602 -3.893 1.00 85.81 91 VAL A C 1
ATOM 739 O O . VAL A 1 91 ? 0.844 -1.471 -4.315 1.00 85.81 91 VAL A O 1
ATOM 742 N N . MET A 1 92 ? 2.150 -3.283 -4.266 1.00 87.19 92 MET A N 1
ATOM 743 C CA . MET A 1 92 ? 3.078 -2.786 -5.277 1.00 87.19 92 MET A CA 1
ATOM 744 C C . MET A 1 92 ? 3.149 -3.761 -6.444 1.00 87.19 92 MET A C 1
ATOM 746 O O . MET A 1 92 ? 3.254 -4.971 -6.258 1.00 87.19 92 MET A O 1
ATOM 750 N N . SER A 1 93 ? 3.122 -3.231 -7.661 1.00 82.06 93 SER A N 1
ATOM 751 C CA . SER A 1 93 ? 3.452 -3.993 -8.867 1.00 82.06 93 SER A CA 1
ATOM 752 C C . SER A 1 93 ? 4.856 -3.614 -9.306 1.00 82.06 93 SER A C 1
ATOM 754 O O . SER A 1 93 ? 5.108 -2.444 -9.577 1.00 82.06 93 SER A O 1
ATOM 756 N N . VAL A 1 94 ? 5.759 -4.586 -9.389 1.00 79.44 94 VAL A N 1
ATOM 757 C CA . VAL A 1 94 ? 7.165 -4.395 -9.750 1.00 79.44 94 VAL A CA 1
ATOM 758 C C . VAL A 1 94 ? 7.463 -5.086 -11.075 1.00 79.44 94 VAL A C 1
ATOM 760 O O . VAL A 1 94 ? 7.160 -6.265 -11.277 1.00 79.44 94 VAL A O 1
ATOM 763 N N . LYS A 1 95 ? 8.108 -4.342 -11.970 1.00 76.69 95 LYS A N 1
ATOM 764 C CA . LYS A 1 95 ? 8.742 -4.820 -13.196 1.00 76.69 95 LYS A CA 1
ATOM 765 C C . LYS A 1 95 ? 10.259 -4.792 -12.986 1.00 76.69 95 LYS A C 1
ATOM 767 O O . LYS A 1 95 ? 10.760 -3.897 -12.324 1.00 76.69 95 LYS A O 1
ATOM 772 N N . ASN A 1 96 ? 10.983 -5.774 -13.528 1.00 61.22 96 ASN A N 1
ATOM 773 C CA . ASN A 1 96 ? 12.450 -5.767 -13.678 1.00 61.22 96 ASN A CA 1
ATOM 774 C C . ASN A 1 96 ? 13.260 -5.141 -12.515 1.00 61.22 96 ASN A C 1
ATOM 776 O O . ASN A 1 96 ? 13.612 -3.968 -12.566 1.00 61.22 96 ASN A O 1
ATOM 780 N N . ASN A 1 97 ? 13.661 -5.942 -11.521 1.00 58.88 97 ASN A N 1
ATOM 781 C CA . ASN A 1 97 ? 14.604 -5.525 -10.468 1.00 58.88 97 ASN A CA 1
ATOM 782 C C . ASN A 1 97 ? 14.214 -4.220 -9.735 1.00 58.88 97 ASN A C 1
ATOM 784 O O . ASN A 1 97 ? 15.016 -3.291 -9.649 1.00 58.88 97 ASN A O 1
ATOM 788 N N . SER A 1 98 ? 13.006 -4.182 -9.162 1.00 63.59 98 SER A N 1
ATOM 789 C CA . S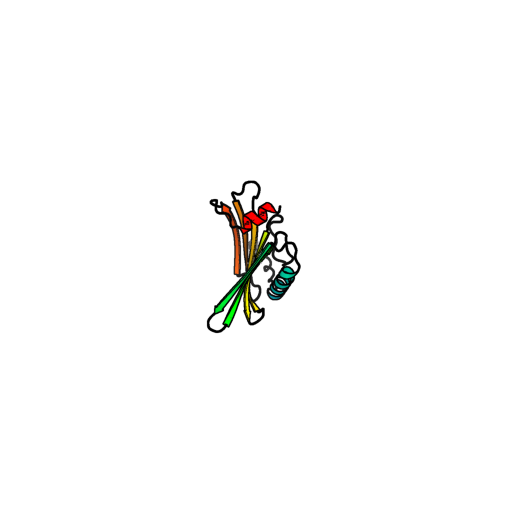ER A 1 98 ? 12.533 -3.112 -8.258 1.00 63.59 98 SER A CA 1
ATOM 790 C C . SER A 1 98 ? 12.018 -1.827 -8.920 1.00 63.59 98 SER A C 1
ATOM 792 O O . SER A 1 98 ? 11.791 -0.840 -8.222 1.00 63.59 98 SER A O 1
ATOM 794 N N . GLU A 1 99 ? 11.759 -1.822 -10.230 1.00 75.88 99 GLU A N 1
ATOM 795 C CA . GLU A 1 99 ? 11.010 -0.733 -10.866 1.00 75.88 99 GLU A CA 1
ATOM 796 C C . GLU A 1 99 ? 9.505 -0.921 -10.607 1.00 75.88 99 GLU A C 1
ATOM 798 O O . GLU A 1 99 ? 8.830 -1.720 -11.262 1.00 75.88 99 GLU A O 1
ATOM 803 N N . ALA A 1 100 ? 8.961 -0.223 -9.608 1.00 78.62 100 ALA A N 1
ATOM 804 C CA . ALA A 1 100 ? 7.529 -0.275 -9.343 1.00 78.62 100 ALA A CA 1
ATOM 805 C C . ALA A 1 100 ? 6.740 0.487 -10.411 1.00 78.62 100 ALA A C 1
ATOM 807 O O . ALA A 1 100 ? 6.959 1.667 -10.665 1.00 78.62 100 ALA A O 1
ATOM 808 N N . THR A 1 101 ? 5.793 -0.207 -11.031 1.00 80.75 101 THR A N 1
ATOM 809 C CA . THR A 1 101 ? 4.926 0.329 -12.081 1.00 80.75 101 THR A CA 1
ATOM 810 C C . THR A 1 101 ? 3.616 0.891 -11.536 1.00 80.75 101 THR A C 1
ATOM 812 O O . THR A 1 101 ? 2.933 1.637 -12.234 1.00 80.75 101 THR A O 1
ATOM 815 N N . ARG A 1 102 ? 3.240 0.497 -10.315 1.00 84.19 102 ARG A N 1
ATOM 816 C CA . ARG A 1 102 ? 2.039 0.948 -9.602 1.00 84.19 102 ARG A CA 1
ATOM 817 C C . ARG A 1 102 ? 2.240 0.749 -8.106 1.00 84.19 102 ARG A C 1
ATOM 819 O O . ARG A 1 102 ? 2.776 -0.286 -7.701 1.00 84.19 102 ARG A O 1
ATOM 826 N N . PHE A 1 103 ? 1.763 1.702 -7.320 1.00 88.00 103 PHE A N 1
ATOM 827 C CA . PHE A 1 103 ? 1.712 1.623 -5.866 1.00 88.00 103 PHE A CA 1
ATOM 828 C C . PHE A 1 103 ? 0.289 1.936 -5.409 1.00 88.00 103 PHE A C 1
ATOM 830 O O . PHE A 1 103 ? -0.269 2.958 -5.797 1.00 88.00 103 PHE A O 1
ATOM 837 N N . GLN A 1 104 ? -0.305 1.049 -4.623 1.00 88.69 104 GLN A N 1
ATOM 838 C CA . GLN A 1 104 ? -1.609 1.247 -4.004 1.00 88.69 104 GLN A CA 1
ATOM 839 C C . GLN A 1 104 ? -1.434 1.238 -2.491 1.00 88.69 104 GLN A C 1
ATOM 841 O O . GLN A 1 104 ? -0.699 0.408 -1.944 1.00 88.69 104 GLN A O 1
ATOM 846 N N . TYR A 1 105 ? -2.129 2.156 -1.842 1.00 87.19 105 TYR A N 1
ATOM 847 C CA . TYR A 1 105 ? -2.178 2.306 -0.403 1.00 87.19 105 TYR A CA 1
ATOM 848 C C . TYR A 1 105 ? -3.627 2.295 0.050 1.00 87.19 105 TYR A C 1
ATOM 850 O O . TYR A 1 105 ? -4.451 3.032 -0.486 1.00 87.19 105 TYR A O 1
ATOM 858 N N . GLU A 1 106 ? -3.928 1.488 1.055 1.00 86.56 106 GLU A N 1
ATOM 859 C CA . GLU A 1 106 ? -5.213 1.496 1.727 1.00 86.56 106 GLU A CA 1
ATOM 860 C C . GLU A 1 106 ? -5.026 1.629 3.236 1.00 86.56 106 GLU A C 1
ATOM 862 O O . GLU A 1 106 ? -4.279 0.870 3.851 1.00 86.56 106 GLU A O 1
ATOM 867 N N . GLN A 1 107 ? -5.762 2.553 3.846 1.00 84.69 107 GLN A N 1
ATOM 868 C CA . GLN A 1 107 ? -6.020 2.550 5.279 1.00 84.69 107 GLN A CA 1
ATOM 869 C C . GLN A 1 107 ? -7.379 1.942 5.533 1.00 84.69 107 GLN A C 1
ATOM 871 O O . GLN A 1 107 ? -8.387 2.440 5.022 1.00 84.69 107 GLN A O 1
ATOM 876 N N . VAL A 1 108 ? -7.416 0.914 6.368 1.00 82.38 108 VAL A N 1
ATOM 877 C CA . VAL A 1 108 ? -8.665 0.267 6.746 1.00 82.38 108 VAL A CA 1
ATOM 878 C C . VAL A 1 108 ? -8.872 0.408 8.244 1.00 82.38 108 VAL A C 1
ATOM 880 O O . VAL A 1 108 ? -8.220 -0.250 9.055 1.00 82.38 108 VAL A O 1
ATOM 883 N N . GLN A 1 109 ? -9.814 1.270 8.614 1.00 84.25 109 GLN A N 1
ATOM 884 C CA . GLN A 1 109 ? -10.279 1.394 9.985 1.00 84.25 109 GLN A CA 1
ATOM 885 C C . GLN A 1 109 ? -11.447 0.434 10.201 1.00 84.25 109 GLN A C 1
ATOM 887 O O . GLN A 1 109 ? -12.541 0.624 9.660 1.00 84.25 109 GLN A O 1
ATOM 892 N N . LEU A 1 110 ? -11.213 -0.604 11.000 1.00 79.44 110 LEU A N 1
ATOM 893 C CA . LEU A 1 110 ? -12.244 -1.555 11.399 1.00 79.44 110 LEU A CA 1
ATOM 894 C C . LEU A 1 110 ? -12.896 -1.122 12.707 1.00 79.44 110 LEU A C 1
ATOM 896 O O . LEU A 1 110 ? -12.216 -0.788 13.676 1.00 79.44 110 LEU A O 1
ATOM 900 N N . ASN A 1 111 ? -14.218 -1.249 12.791 1.00 78.75 111 ASN A N 1
ATOM 901 C CA . ASN A 1 111 ? -14.873 -1.291 14.090 1.00 78.75 111 ASN A CA 1
ATOM 902 C C . ASN A 1 111 ? -14.723 -2.698 14.692 1.00 78.75 111 ASN A C 1
ATOM 904 O O . ASN A 1 111 ? -15.639 -3.512 14.597 1.00 78.75 111 ASN A O 1
ATOM 908 N N . CYS A 1 112 ? -13.590 -3.001 15.332 1.00 76.00 112 CYS A N 1
ATOM 909 C CA . CYS A 1 112 ? -13.347 -4.333 15.908 1.00 76.00 112 CYS A CA 1
ATOM 910 C C . CYS A 1 112 ? -14.321 -4.717 17.043 1.00 76.00 112 CYS A C 1
ATOM 912 O O . CYS A 1 112 ? -14.454 -5.902 17.344 1.00 76.00 112 CYS A O 1
ATOM 914 N N . SER A 1 113 ? -15.034 -3.748 17.642 1.00 75.38 113 SER A N 1
ATOM 915 C CA . SER A 1 113 ? -16.010 -3.998 18.717 1.00 75.38 113 SER A CA 1
ATOM 916 C C . SER A 1 113 ? -17.362 -4.519 18.216 1.00 75.38 113 SER A C 1
AT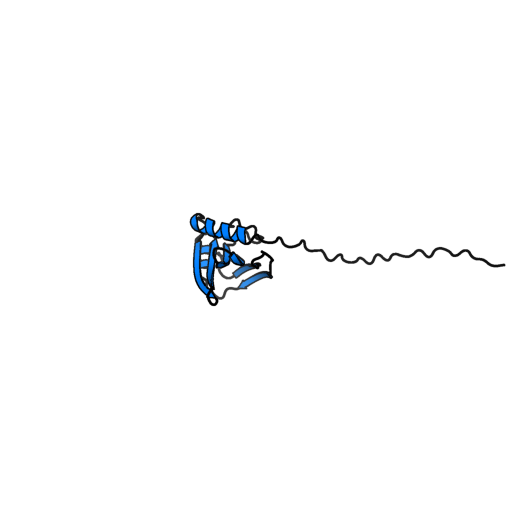OM 918 O O . SER A 1 113 ? -17.966 -5.379 18.853 1.00 75.38 113 SER A O 1
ATOM 920 N N . LYS A 1 114 ? -17.844 -3.999 17.078 1.00 69.69 114 LYS A N 1
ATOM 921 C CA . LYS A 1 114 ? -19.145 -4.369 16.485 1.00 69.69 114 LYS A CA 1
ATOM 922 C C . LYS A 1 114 ? -19.020 -5.193 15.215 1.00 69.69 114 LYS A C 1
ATOM 924 O O . LYS A 1 114 ? -19.960 -5.895 14.856 1.00 69.69 114 LYS A O 1
ATOM 929 N N . GLN A 1 115 ? -17.860 -5.131 14.572 1.00 69.00 115 GLN A N 1
ATOM 930 C CA . GLN A 1 115 ? -17.479 -5.976 13.452 1.00 69.00 115 GLN A CA 1
ATOM 931 C C . GLN A 1 115 ? -18.412 -5.883 12.228 1.00 69.00 115 GLN A C 1
ATOM 933 O O . GLN A 1 115 ? -18.553 -6.839 11.467 1.00 69.00 115 GLN A O 1
ATOM 938 N N . ASP A 1 116 ? -19.051 -4.728 12.036 1.00 73.25 116 ASP A N 1
ATOM 939 C CA . ASP A 1 116 ? -20.145 -4.516 11.079 1.00 73.25 116 ASP A CA 1
ATOM 940 C C . ASP A 1 116 ? -19.804 -3.550 9.931 1.00 73.25 116 ASP A C 1
ATOM 942 O O . ASP A 1 116 ? -20.479 -3.527 8.897 1.00 73.25 116 ASP A O 1
ATOM 946 N N . SER A 1 117 ? -18.751 -2.757 10.099 1.00 76.56 117 SER A N 1
ATOM 947 C CA . SER A 1 117 ? -18.404 -1.644 9.222 1.00 76.56 117 SER A CA 1
ATOM 948 C C . SER A 1 117 ? -16.893 -1.443 9.160 1.00 76.56 117 SER A C 1
ATOM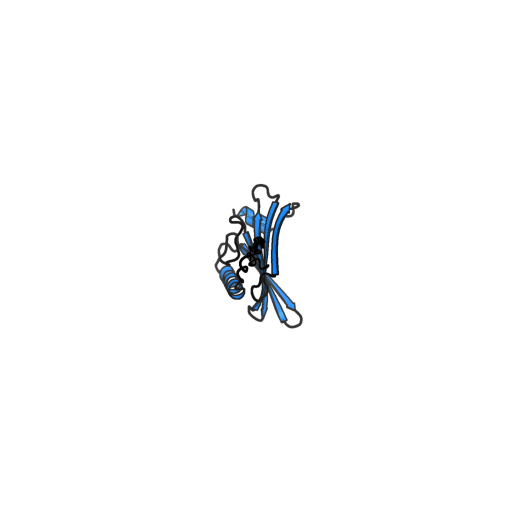 950 O O . SER A 1 117 ? -16.161 -1.714 10.120 1.00 76.56 117 SER A O 1
ATOM 952 N N . ALA A 1 118 ? -16.429 -0.973 8.004 1.00 81.50 118 ALA A N 1
ATOM 953 C CA . ALA A 1 118 ? -15.059 -0.536 7.798 1.00 81.50 118 ALA A CA 1
ATOM 954 C C . ALA A 1 118 ? -15.050 0.795 7.050 1.00 81.50 118 ALA A C 1
ATOM 956 O O . ALA A 1 118 ? -15.778 0.958 6.068 1.00 81.50 118 ALA A O 1
ATOM 957 N N . ILE A 1 119 ? -14.195 1.714 7.484 1.00 84.62 119 ILE A N 1
ATOM 958 C CA . ILE A 1 119 ? -13.860 2.904 6.706 1.00 84.62 119 ILE A CA 1
ATOM 959 C C . ILE A 1 119 ? -12.574 2.589 5.956 1.00 84.62 119 ILE A C 1
ATOM 961 O O . ILE A 1 119 ? -11.570 2.225 6.568 1.00 84.62 119 ILE A O 1
ATOM 965 N N . VAL A 1 120 ? -12.620 2.703 4.633 1.00 85.81 120 VAL A N 1
ATOM 966 C CA . VAL A 1 120 ? -11.469 2.469 3.764 1.00 85.81 120 VAL A CA 1
ATOM 967 C C . VAL A 1 120 ? -11.104 3.778 3.091 1.00 85.81 120 VAL A C 1
ATOM 969 O O . VAL A 1 120 ? -11.943 4.411 2.447 1.00 85.81 120 VAL A O 1
ATOM 972 N N . HIS A 1 121 ? -9.848 4.176 3.227 1.00 87.06 121 HIS A N 1
ATOM 973 C CA . HIS A 1 121 ? -9.242 5.205 2.400 1.00 87.06 121 HIS A CA 1
ATOM 974 C C . HIS A 1 121 ? -8.226 4.550 1.479 1.00 87.06 121 HIS A C 1
ATOM 976 O O . HIS A 1 121 ? -7.328 3.877 1.955 1.00 87.06 121 HIS A O 1
ATOM 982 N N . HIS A 1 122 ? -8.401 4.733 0.179 1.00 87.88 122 HIS A N 1
ATOM 983 C CA . HIS A 1 122 ? -7.611 4.111 -0.868 1.00 87.88 122 HIS A CA 1
ATOM 984 C C . HIS A 1 122 ? -6.947 5.196 -1.712 1.00 87.88 122 HIS A C 1
ATOM 986 O O . HIS A 1 122 ? -7.617 6.138 -2.142 1.00 87.88 122 HIS A O 1
ATOM 992 N N . GLU A 1 123 ? -5.666 5.022 -2.010 1.00 89.12 123 GLU A N 1
ATOM 993 C CA . GLU A 1 123 ? -4.882 5.858 -2.912 1.00 89.12 123 GLU A CA 1
ATOM 994 C C . GLU A 1 123 ? -4.095 4.995 -3.905 1.00 89.12 123 GLU A C 1
ATOM 996 O O . GLU A 1 123 ? -3.490 3.988 -3.539 1.00 89.12 123 GLU A O 1
ATOM 1001 N N . GLU A 1 124 ? -4.069 5.410 -5.172 1.00 90.06 124 GLU A N 1
ATOM 1002 C CA . GLU A 1 124 ? -3.255 4.774 -6.209 1.00 90.06 124 GLU A CA 1
ATOM 1003 C C . GLU A 1 124 ? -2.317 5.764 -6.867 1.00 90.06 124 GLU A C 1
ATOM 1005 O O . GLU A 1 124 ? -2.730 6.829 -7.330 1.00 90.06 124 GLU A O 1
ATOM 1010 N N . TYR A 1 125 ? -1.071 5.341 -7.015 1.00 89.12 125 TYR A N 1
ATOM 1011 C CA . TYR A 1 125 ? -0.003 6.098 -7.632 1.00 89.12 125 TYR A CA 1
ATOM 1012 C C . TYR A 1 125 ? 0.563 5.339 -8.830 1.00 89.12 125 TYR A C 1
ATOM 1014 O O . TYR A 1 125 ? 0.715 4.109 -8.810 1.00 89.12 125 TYR A O 1
ATOM 1022 N N . ASP A 1 126 ? 0.888 6.081 -9.886 1.00 89.62 126 ASP A N 1
ATOM 1023 C CA . ASP A 1 126 ? 1.660 5.541 -11.004 1.00 89.62 126 ASP A CA 1
ATOM 1024 C C . ASP A 1 126 ? 3.148 5.381 -10.648 1.00 89.62 126 ASP A C 1
ATOM 1026 O O . ASP A 1 126 ? 3.586 5.744 -9.560 1.00 89.62 126 ASP A O 1
ATOM 1030 N N . ALA A 1 127 ? 3.946 4.860 -11.583 1.00 86.56 127 ALA A N 1
ATOM 1031 C CA . ALA A 1 127 ? 5.391 4.679 -11.412 1.00 86.56 127 ALA A CA 1
ATOM 1032 C C . ALA A 1 127 ? 6.153 5.975 -11.081 1.00 86.56 127 ALA A C 1
ATOM 1034 O O . ALA A 1 127 ? 7.225 5.933 -10.479 1.00 86.56 127 ALA A O 1
ATOM 1035 N N . ASN A 1 128 ? 5.615 7.130 -11.482 1.00 88.75 128 ASN A N 1
ATOM 1036 C CA . ASN A 1 128 ? 6.223 8.417 -11.189 1.00 88.75 128 ASN A CA 1
ATOM 1037 C C . ASN A 1 128 ? 5.844 8.910 -9.794 1.00 88.75 128 ASN A C 1
ATOM 1039 O O . ASN A 1 128 ? 6.482 9.843 -9.326 1.00 88.75 128 ASN A O 1
ATOM 1043 N N . GLY A 1 129 ? 4.838 8.334 -9.136 1.00 86.25 129 GLY A N 1
ATOM 1044 C CA . GLY A 1 129 ? 4.325 8.819 -7.859 1.00 86.25 129 GLY A CA 1
ATOM 1045 C C . GLY A 1 129 ? 3.224 9.859 -7.981 1.00 86.25 129 GLY A C 1
ATOM 1046 O O . GLY A 1 129 ? 2.922 10.553 -7.008 1.00 86.25 129 GLY A O 1
ATOM 1047 N N . GLU A 1 130 ? 2.632 10.004 -9.165 1.00 89.56 130 GLU A N 1
ATOM 1048 C CA . GLU A 1 130 ? 1.445 10.832 -9.342 1.00 89.56 130 GLU A CA 1
ATOM 1049 C C . GLU A 1 130 ? 0.207 10.065 -8.889 1.00 89.56 130 GLU A C 1
ATOM 1051 O O . GLU A 1 130 ? -0.052 8.958 -9.365 1.00 89.56 130 GLU A O 1
ATOM 1056 N N . LEU A 1 131 ? -0.579 10.683 -8.006 1.00 88.00 131 LEU A N 1
ATOM 1057 C CA . LEU A 1 131 ? -1.859 10.144 -7.561 1.00 88.00 131 LEU A CA 1
ATOM 1058 C C . LEU A 1 131 ? -2.833 10.084 -8.746 1.00 88.00 131 LEU A C 1
ATOM 1060 O O . LEU A 1 131 ? -3.178 11.113 -9.332 1.00 88.00 131 LEU A O 1
ATOM 1064 N N . LYS A 1 132 ? -3.283 8.881 -9.096 1.00 91.06 132 LYS A N 1
ATOM 1065 C CA . LYS A 1 132 ? -4.256 8.629 -10.169 1.00 91.06 132 LYS A CA 1
ATOM 1066 C C . LYS A 1 132 ? -5.663 8.408 -9.644 1.00 91.06 132 LYS A C 1
ATOM 1068 O O . LYS A 1 132 ? -6.622 8.717 -10.346 1.00 91.06 132 LYS A O 1
ATOM 1073 N N . TYR A 1 133 ? -5.783 7.894 -8.428 1.00 88.81 133 TYR A N 1
ATOM 1074 C CA . TYR A 1 133 ? -7.066 7.610 -7.810 1.00 88.81 133 TYR A CA 1
ATOM 1075 C C . TYR A 1 133 ? -6.986 7.836 -6.306 1.00 88.81 133 TYR A C 1
ATOM 1077 O O . TYR A 1 133 ? -6.003 7.466 -5.672 1.00 88.81 133 TYR A O 1
ATOM 1085 N N . GLU A 1 134 ? -8.031 8.441 -5.752 1.00 89.38 134 GLU A N 1
ATOM 1086 C CA . GLU A 1 134 ? -8.249 8.532 -4.315 1.00 89.38 134 GLU A CA 1
ATOM 1087 C C . GLU A 1 134 ? -9.727 8.309 -4.034 1.00 89.38 134 GLU A C 1
ATOM 1089 O O . GLU A 1 134 ? -10.596 8.910 -4.674 1.00 89.38 134 GLU A O 1
ATOM 1094 N N . HIS A 1 135 ? -10.007 7.477 -3.042 1.00 87.69 135 HIS A N 1
ATOM 1095 C CA . HIS A 1 135 ? -11.352 7.265 -2.551 1.00 87.69 135 HIS A CA 1
ATOM 1096 C C . HIS A 1 135 ? -11.359 7.104 -1.035 1.00 87.69 135 HIS A C 1
ATOM 1098 O O . HIS A 1 135 ? -10.426 6.578 -0.433 1.00 87.69 135 HIS A O 1
ATOM 1104 N N . THR A 1 136 ? -12.437 7.565 -0.414 1.00 87.31 136 THR A N 1
ATOM 1105 C CA . THR A 1 136 ? -12.753 7.273 0.979 1.00 87.31 136 THR A CA 1
ATOM 1106 C C . THR A 1 136 ? -14.213 6.858 1.033 1.00 87.31 136 THR A C 1
ATOM 1108 O O . THR A 1 136 ? -15.078 7.586 0.542 1.00 87.31 136 THR A O 1
ATOM 1111 N N . GLY A 1 137 ? -14.480 5.696 1.616 1.00 82.06 137 GLY A N 1
ATOM 1112 C CA . GLY A 1 137 ? -15.821 5.140 1.698 1.00 82.06 137 GLY A CA 1
ATOM 1113 C C . GLY A 1 137 ? -16.012 4.305 2.953 1.00 82.06 137 GLY A C 1
ATOM 1114 O O . GLY A 1 137 ? -15.077 3.677 3.450 1.00 82.06 137 GLY A O 1
ATOM 1115 N N . GLU A 1 138 ? -17.241 4.304 3.458 1.00 83.38 138 GLU A N 1
ATOM 1116 C CA . GLU A 1 138 ? -17.679 3.358 4.475 1.00 83.38 138 GLU A CA 1
ATOM 1117 C C . GLU A 1 138 ? -18.338 2.167 3.782 1.00 83.38 138 GLU A C 1
ATOM 1119 O O . GLU A 1 138 ? -19.262 2.322 2.980 1.00 83.38 138 GLU A O 1
ATOM 1124 N N . TYR A 1 139 ? -17.874 0.972 4.116 1.00 74.19 139 TYR A N 1
ATOM 1125 C CA . TYR A 1 139 ? -18.416 -0.273 3.605 1.00 74.19 139 TYR A CA 1
ATOM 1126 C C . TYR A 1 139 ? -19.072 -1.017 4.764 1.00 74.19 139 TYR A C 1
ATOM 1128 O O . TYR A 1 139 ? -18.395 -1.462 5.697 1.00 74.19 139 TYR A O 1
ATOM 1136 N N . LYS A 1 140 ? -20.402 -1.168 4.701 1.00 69.75 140 LYS A N 1
ATOM 1137 C CA . LYS A 1 140 ? -21.105 -2.160 5.523 1.00 69.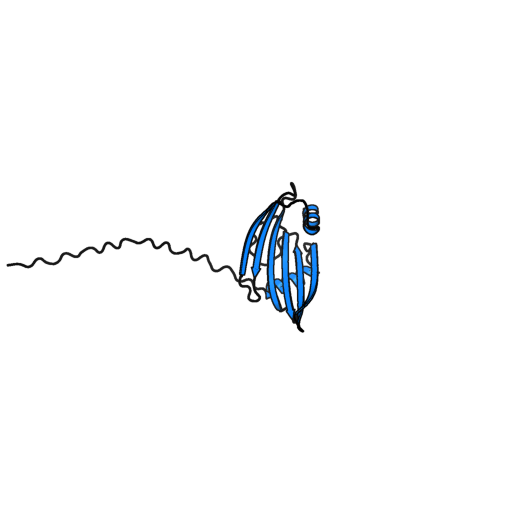75 140 LYS A CA 1
ATOM 1138 C C . LYS A 1 140 ? -20.667 -3.530 5.041 1.00 69.75 140 LYS A C 1
ATOM 1140 O O . LYS A 1 140 ? -20.766 -3.816 3.849 1.00 69.75 140 LYS A O 1
ATOM 1145 N N . ARG A 1 141 ? -20.124 -4.344 5.942 1.00 65.94 141 ARG A N 1
ATOM 1146 C CA . ARG A 1 141 ? -19.574 -5.640 5.554 1.00 65.94 141 ARG A CA 1
ATOM 1147 C C . ARG A 1 141 ? -20.585 -6.738 5.824 1.00 65.94 141 ARG A C 1
ATOM 1149 O O . ARG A 1 141 ? -20.937 -7.025 6.967 1.00 65.94 141 ARG A O 1
ATOM 1156 N N . ASP A 1 142 ? -21.003 -7.395 4.752 1.00 58.66 142 ASP A N 1
ATOM 1157 C CA . ASP A 1 142 ? -21.943 -8.509 4.781 1.00 58.66 142 ASP A CA 1
ATOM 1158 C C . ASP A 1 142 ? -21.238 -9.781 5.289 1.00 58.66 142 ASP A C 1
ATOM 1160 O O . ASP A 1 142 ? -20.944 -10.694 4.530 1.00 58.66 142 ASP A O 1
ATOM 1164 N N . ARG A 1 143 ? -20.917 -9.825 6.590 1.00 52.44 143 ARG A N 1
ATOM 1165 C CA . ARG A 1 143 ? -20.452 -10.978 7.403 1.00 52.44 143 ARG A CA 1
ATOM 1166 C C . ARG A 1 143 ? -19.258 -11.826 6.919 1.00 52.44 143 ARG A C 1
ATOM 1168 O O . ARG A 1 143 ? -18.789 -12.644 7.706 1.00 52.44 143 ARG A O 1
ATOM 1175 N N . GLN A 1 144 ? -18.718 -11.657 5.715 1.00 52.16 144 GLN A N 1
ATOM 1176 C CA . GLN A 1 144 ? -17.509 -12.354 5.271 1.00 52.16 144 GLN A CA 1
ATOM 1177 C C . GLN A 1 144 ? -16.280 -11.494 5.546 1.00 52.16 144 GLN A C 1
ATOM 1179 O O . GLN A 1 144 ? -15.903 -10.615 4.776 1.00 52.16 144 GLN A O 1
ATOM 1184 N N . TRP A 1 145 ? -15.681 -11.751 6.703 1.00 59.94 145 TRP A N 1
ATOM 1185 C CA . TRP A 1 145 ? -14.384 -11.217 7.088 1.00 59.94 145 TRP A CA 1
ATOM 1186 C C . TRP A 1 145 ? -13.304 -11.808 6.186 1.00 59.94 145 TRP A C 1
ATOM 1188 O O . TRP A 1 145 ? -13.279 -13.026 5.981 1.00 59.94 145 TRP A O 1
ATOM 1198 N N . SER A 1 146 ? -12.380 -10.984 5.684 1.00 69.38 146 SER A N 1
ATOM 1199 C CA . SER A 1 146 ? -11.129 -11.558 5.202 1.00 69.38 146 SER A CA 1
ATOM 1200 C C . SER A 1 146 ? -10.366 -12.088 6.420 1.00 69.38 146 SER A C 1
ATOM 1202 O O . SER A 1 146 ? -10.466 -11.549 7.526 1.00 69.38 146 SER A O 1
ATOM 1204 N N . LYS A 1 147 ? -9.599 -13.166 6.242 1.00 69.00 147 LYS A N 1
ATOM 1205 C CA . LYS A 1 147 ? -8.765 -13.732 7.315 1.00 69.00 147 LYS A CA 1
ATOM 1206 C C . LYS A 1 147 ? -7.848 -12.670 7.952 1.00 69.00 147 LYS A C 1
ATOM 1208 O O . LYS A 1 147 ? -7.620 -12.703 9.155 1.00 69.00 147 LYS A O 1
ATOM 1213 N N . ILE A 1 148 ? -7.412 -11.703 7.147 1.00 69.75 148 ILE A N 1
ATOM 1214 C CA . ILE A 1 148 ? -6.579 -10.564 7.540 1.00 69.75 148 ILE A CA 1
ATOM 1215 C C . ILE A 1 148 ? -7.298 -9.654 8.544 1.00 69.75 148 ILE A C 1
ATOM 1217 O O . ILE A 1 148 ? -6.704 -9.287 9.552 1.00 69.75 148 ILE A O 1
ATOM 1221 N N . ASP A 1 149 ? -8.571 -9.318 8.309 1.00 74.12 149 ASP A N 1
ATOM 1222 C CA . ASP A 1 149 ? -9.340 -8.458 9.222 1.00 74.12 149 ASP A CA 1
ATOM 1223 C C . ASP A 1 149 ? -9.477 -9.106 10.604 1.00 74.12 149 ASP A C 1
ATOM 1225 O O . ASP A 1 149 ? -9.338 -8.451 11.637 1.00 74.12 149 ASP A O 1
ATOM 1229 N N . TYR A 1 150 ? -9.731 -10.418 10.616 1.00 71.06 150 TYR A N 1
ATOM 1230 C CA . TYR A 1 150 ? -9.895 -11.192 11.844 1.00 71.06 150 TYR A CA 1
ATOM 1231 C C . TYR A 1 150 ? -8.582 -11.263 12.623 1.00 71.06 150 TYR A C 1
ATOM 1233 O O . TYR A 1 150 ? -8.549 -11.028 13.831 1.00 71.06 150 TYR A O 1
ATOM 1241 N N . GLU A 1 151 ? -7.486 -11.549 11.923 1.00 69.81 151 GLU A N 1
ATOM 1242 C CA . GLU A 1 151 ? -6.149 -11.553 12.509 1.00 69.81 151 GLU A CA 1
ATOM 1243 C C . GLU A 1 151 ? -5.756 -10.170 13.032 1.00 69.81 151 GLU A C 1
ATOM 1245 O O . GLU A 1 151 ? -5.178 -10.088 14.112 1.00 69.81 151 GLU A O 1
ATOM 1250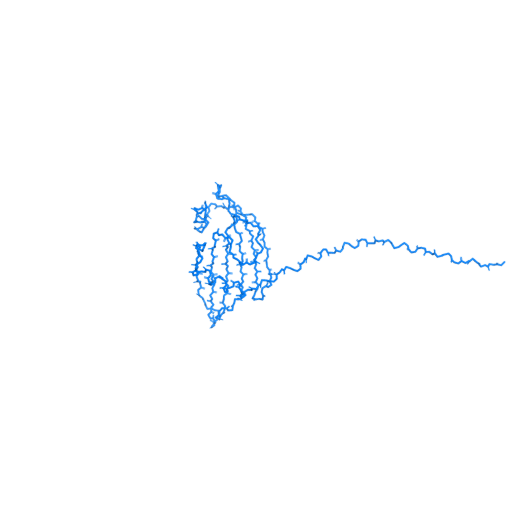 N N . PHE A 1 152 ? -6.114 -9.088 12.338 1.00 73.06 152 PHE A N 1
ATOM 1251 C CA . PHE A 1 152 ? -5.877 -7.728 12.813 1.00 73.06 152 PHE A CA 1
ATOM 1252 C C . PHE A 1 152 ? -6.665 -7.416 14.092 1.00 73.06 152 PHE A C 1
ATOM 1254 O O . PHE A 1 152 ? -6.065 -7.041 15.100 1.00 73.06 152 PHE A O 1
ATOM 1261 N N . CYS A 1 153 ? -7.982 -7.635 14.111 1.00 74.44 153 CYS A N 1
ATOM 1262 C CA . CYS A 1 153 ? -8.793 -7.322 15.291 1.00 74.44 153 CYS A CA 1
ATOM 1263 C C . CYS A 1 153 ? -8.430 -8.151 16.532 1.00 74.44 153 CYS A C 1
ATOM 1265 O O . CYS A 1 153 ? -8.623 -7.670 17.639 1.00 74.44 153 CYS A O 1
ATOM 1267 N N . ASN A 1 154 ? -7.871 -9.357 16.383 1.00 70.56 154 ASN A N 1
ATOM 1268 C CA . ASN A 1 154 ? -7.394 -10.162 17.519 1.00 70.56 154 ASN A CA 1
ATOM 1269 C C . ASN A 1 154 ? -6.093 -9.651 18.153 1.00 70.56 154 ASN A C 1
ATOM 1271 O O . ASN A 1 154 ? -5.579 -10.259 19.092 1.00 70.56 154 ASN A O 1
ATOM 1275 N N . THR A 1 155 ? -5.490 -8.614 17.583 1.00 65.50 155 THR A N 1
ATOM 1276 C CA . THR A 1 155 ? -4.154 -8.149 17.975 1.00 65.50 155 THR A CA 1
ATOM 1277 C C . THR A 1 155 ? -4.135 -6.728 18.510 1.00 65.50 155 THR A C 1
ATOM 1279 O O . THR A 1 155 ? -3.071 -6.253 18.911 1.00 65.50 155 THR A O 1
ATOM 1282 N N . ILE A 1 156 ? -5.303 -6.088 18.505 1.00 63.91 156 ILE A N 1
ATOM 1283 C CA . ILE A 1 156 ? -5.627 -4.864 19.235 1.00 63.91 156 ILE A CA 1
ATOM 1284 C C . ILE A 1 156 ? -6.270 -5.286 20.556 1.00 63.91 156 ILE A C 1
ATOM 1286 O O . ILE A 1 156 ? -5.918 -4.679 21.590 1.00 63.91 156 ILE A O 1
#

Organism: Acinetobacter haemolyticus (NCBI:txid29430)

pLDDT: mean 72.59, std 14.8, range [38.0, 91.06]